Protein AF-A0A0C2ND39-F1 (afdb_monomer)

Mean predicted aligned error: 11.1 Å

Organism: Thelohanellus kitauei (NCBI:txid669202)

Structure (mmCIF, N/CA/C/O backbone):
data_AF-A0A0C2ND39-F1
#
_entry.id   AF-A0A0C2ND39-F1
#
loop_
_atom_site.group_PDB
_atom_site.id
_atom_site.type_symbol
_atom_site.label_atom_id
_atom_site.label_alt_id
_atom_site.label_comp_id
_atom_site.label_asym_id
_atom_site.label_entity_id
_atom_site.label_seq_id
_atom_site.pdbx_PDB_ins_code
_atom_site.Cartn_x
_atom_site.Cartn_y
_atom_site.Cartn_z
_atom_site.occupancy
_atom_site.B_iso_or_equiv
_atom_site.auth_seq_id
_atom_site.auth_comp_id
_atom_site.auth_asym_id
_atom_site.auth_atom_id
_atom_site.pdbx_PDB_model_num
ATOM 1 N N . MET A 1 1 ? 38.460 12.888 19.972 1.00 61.00 1 MET A N 1
ATOM 2 C CA . MET A 1 1 ? 37.421 13.042 18.926 1.00 61.00 1 MET A CA 1
ATOM 3 C C . MET A 1 1 ? 37.080 11.740 18.182 1.00 61.00 1 MET A C 1
ATOM 5 O O . MET A 1 1 ? 35.903 11.489 17.996 1.00 61.00 1 MET A O 1
ATOM 9 N N . LYS A 1 2 ? 38.042 10.866 17.821 1.00 58.59 2 LYS A N 1
ATOM 10 C CA . LYS A 1 2 ? 37.760 9.597 17.097 1.00 58.59 2 LYS A CA 1
ATOM 11 C C . LYS A 1 2 ? 36.983 8.523 17.892 1.00 58.59 2 LYS A C 1
ATOM 13 O O . LYS A 1 2 ? 36.149 7.845 17.312 1.00 58.59 2 LYS A O 1
ATOM 18 N N . ILE A 1 3 ? 37.210 8.391 19.204 1.00 63.66 3 ILE A N 1
ATOM 19 C CA . ILE A 1 3 ? 36.530 7.379 20.050 1.00 63.66 3 ILE A CA 1
ATOM 20 C C . ILE A 1 3 ? 35.027 7.682 20.205 1.00 63.66 3 ILE A C 1
ATOM 22 O O . ILE A 1 3 ? 34.209 6.776 20.099 1.00 63.66 3 ILE A O 1
ATOM 26 N N . LEU A 1 4 ? 34.668 8.963 20.363 1.00 67.44 4 LEU A N 1
ATOM 27 C CA . LEU A 1 4 ? 33.274 9.427 20.435 1.00 67.44 4 LEU A CA 1
ATOM 28 C C . LEU A 1 4 ? 32.490 9.148 19.140 1.00 67.44 4 LEU A C 1
ATOM 30 O O . LEU A 1 4 ? 31.318 8.793 19.197 1.00 67.44 4 LEU A O 1
ATOM 34 N N . LEU A 1 5 ? 33.140 9.256 17.976 1.00 71.94 5 LEU A N 1
ATOM 35 C CA . LEU A 1 5 ? 32.527 8.931 16.682 1.00 71.94 5 LEU A CA 1
ATOM 36 C C . LEU A 1 5 ? 32.208 7.434 16.556 1.00 71.94 5 LEU A C 1
ATOM 38 O O . LEU A 1 5 ? 31.114 7.078 16.130 1.00 71.94 5 LEU A O 1
ATOM 42 N N . ILE A 1 6 ? 33.122 6.554 16.977 1.00 75.75 6 ILE A N 1
ATOM 43 C CA . ILE A 1 6 ? 32.913 5.097 16.925 1.00 75.75 6 ILE A CA 1
ATOM 44 C C . ILE A 1 6 ? 31.769 4.674 17.856 1.00 75.75 6 ILE A C 1
ATOM 46 O O . ILE A 1 6 ? 30.922 3.878 17.457 1.00 75.75 6 ILE A O 1
ATOM 50 N N . SER A 1 7 ? 31.690 5.230 19.071 1.00 76.25 7 SER A N 1
ATOM 51 C CA . SER A 1 7 ? 30.597 4.913 20.000 1.00 76.25 7 SER A CA 1
ATOM 52 C C . SER A 1 7 ? 29.228 5.355 19.483 1.00 76.25 7 SER A C 1
ATOM 54 O O . SER A 1 7 ? 28.254 4.632 19.664 1.00 76.25 7 SER A O 1
ATOM 56 N N . VAL A 1 8 ? 29.149 6.503 18.803 1.00 85.25 8 VAL A N 1
ATOM 57 C CA . VAL A 1 8 ? 27.901 6.987 18.192 1.00 85.25 8 VAL A CA 1
ATOM 58 C C . VAL A 1 8 ? 27.462 6.066 17.049 1.00 85.25 8 VAL A C 1
ATOM 60 O O . VAL A 1 8 ? 26.305 5.662 17.012 1.00 85.25 8 VAL A O 1
ATOM 63 N N . LEU A 1 9 ? 28.383 5.643 16.178 1.00 80.25 9 LEU A N 1
ATOM 64 C CA . LEU A 1 9 ? 28.081 4.714 15.078 1.00 80.25 9 LEU A CA 1
ATOM 65 C C . LEU A 1 9 ? 27.594 3.337 15.572 1.00 80.25 9 LEU A C 1
ATOM 67 O O . LEU A 1 9 ? 26.667 2.759 15.004 1.00 80.25 9 LEU A O 1
ATOM 71 N N . VAL A 1 10 ? 28.174 2.816 16.659 1.00 84.94 10 VAL A N 1
ATOM 72 C CA . VAL A 1 10 ? 27.721 1.557 17.285 1.00 84.94 10 VAL A CA 1
ATOM 73 C C . VAL A 1 10 ? 26.312 1.687 17.871 1.00 84.94 10 VAL A C 1
ATOM 75 O O . VAL A 1 10 ? 25.537 0.738 17.800 1.00 84.94 10 VAL A O 1
ATOM 78 N N . LEU A 1 11 ? 25.958 2.838 18.443 1.00 85.00 11 LEU A N 1
ATOM 79 C CA . LEU A 1 11 ? 24.607 3.073 18.961 1.00 85.00 11 LEU A CA 1
ATOM 80 C C . LEU A 1 11 ? 23.577 3.200 17.832 1.00 85.00 11 LEU A C 1
ATOM 82 O O . LEU A 1 11 ? 22.515 2.594 17.932 1.00 85.00 11 LEU A O 1
ATOM 86 N N . ILE A 1 12 ? 23.916 3.904 16.748 1.00 83.75 12 ILE A N 1
ATOM 87 C CA . ILE A 1 12 ? 23.050 4.048 15.566 1.00 83.75 12 ILE A CA 1
ATOM 88 C C . ILE A 1 12 ? 22.753 2.672 14.951 1.00 83.75 12 ILE A C 1
ATOM 90 O O . ILE A 1 12 ? 21.600 2.269 14.879 1.00 83.75 12 ILE A O 1
ATOM 94 N N . SER A 1 13 ? 23.788 1.880 14.652 1.00 79.75 13 SER A N 1
ATOM 95 C CA . SER A 1 13 ? 23.607 0.531 14.083 1.00 79.75 13 SER A CA 1
ATOM 96 C C . SER A 1 13 ? 22.811 -0.442 14.968 1.00 79.75 13 SER A C 1
ATOM 98 O O . SER A 1 13 ? 22.247 -1.417 14.470 1.00 79.75 13 SER A O 1
ATOM 100 N N . ARG A 1 14 ? 22.775 -0.222 16.289 1.00 85.06 14 ARG A N 1
ATOM 101 C CA . ARG A 1 14 ? 21.926 -0.997 17.208 1.00 85.06 14 ARG A CA 1
ATOM 102 C C . ARG A 1 14 ? 20.466 -0.571 17.136 1.00 85.06 14 ARG A C 1
ATOM 104 O O . ARG A 1 14 ? 19.606 -1.441 17.216 1.00 85.06 14 ARG A O 1
ATOM 111 N N . GLN A 1 15 ? 20.214 0.728 17.007 1.00 86.12 15 GLN A N 1
ATOM 112 C CA . GLN A 1 15 ? 18.873 1.277 16.853 1.00 86.12 15 GLN A CA 1
ATOM 113 C C . GLN A 1 15 ? 18.230 0.766 15.558 1.00 86.12 15 GLN A C 1
ATOM 115 O O . GLN A 1 15 ? 17.142 0.207 15.617 1.00 86.12 15 GLN A O 1
ATOM 120 N N . ASP A 1 16 ? 18.956 0.809 14.436 1.00 84.06 16 ASP A N 1
ATOM 121 C CA . ASP A 1 16 ? 18.447 0.343 13.137 1.00 84.06 16 ASP A CA 1
ATOM 122 C C . ASP A 1 16 ? 17.998 -1.131 13.182 1.00 84.06 16 ASP A C 1
ATOM 124 O O . ASP A 1 16 ? 16.899 -1.478 12.755 1.00 84.06 16 ASP A O 1
ATOM 128 N N . LYS A 1 17 ? 18.820 -2.007 13.780 1.00 88.62 17 LYS A N 1
ATOM 129 C CA . LYS A 1 17 ? 18.477 -3.432 13.954 1.00 88.62 17 LYS A CA 1
ATOM 130 C C . LYS A 1 17 ? 17.281 -3.653 14.874 1.00 88.62 17 LYS A C 1
ATOM 132 O O . LYS A 1 17 ? 16.551 -4.629 14.715 1.00 88.62 17 LYS A O 1
ATOM 137 N N . PHE A 1 18 ? 17.127 -2.805 15.885 1.00 90.75 18 PHE A N 1
ATOM 138 C CA . PHE A 1 18 ? 15.993 -2.882 16.794 1.00 90.75 18 PHE A CA 1
ATOM 139 C C . PHE A 1 18 ? 14.694 -2.479 16.087 1.00 90.75 18 PHE A C 1
ATOM 141 O O . PHE A 1 18 ? 13.684 -3.165 16.242 1.00 90.75 18 PHE A O 1
ATOM 148 N N . ASP A 1 19 ? 14.734 -1.420 15.280 1.00 86.38 19 ASP A N 1
ATOM 149 C CA . ASP A 1 19 ? 13.579 -0.920 14.532 1.00 86.38 19 ASP A CA 1
ATOM 150 C C . ASP A 1 19 ? 13.121 -1.915 13.451 1.00 86.38 19 ASP A C 1
ATOM 152 O O . ASP A 1 19 ? 11.916 -2.128 13.267 1.00 86.38 19 ASP A O 1
ATOM 156 N N . GLU A 1 20 ? 14.067 -2.601 12.803 1.00 89.25 20 GLU A N 1
ATOM 157 C CA . GLU A 1 20 ? 13.786 -3.712 11.886 1.00 89.25 20 GLU A CA 1
ATOM 158 C C . GLU A 1 20 ? 13.082 -4.872 12.613 1.00 89.25 20 GLU A C 1
ATOM 160 O O . GLU A 1 20 ? 11.971 -5.255 12.242 1.00 89.25 20 GL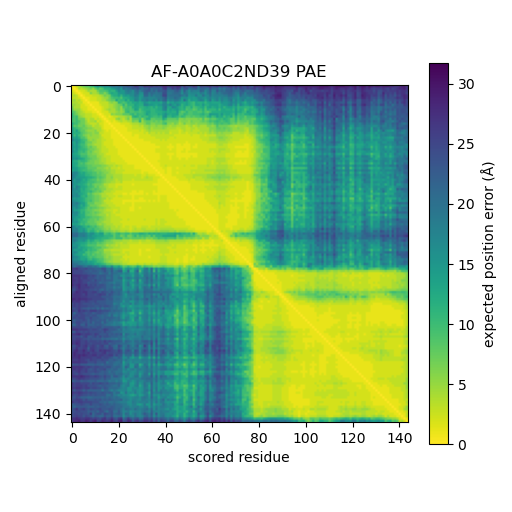U A O 1
ATOM 165 N N . LEU A 1 21 ? 13.652 -5.359 13.723 1.00 92.44 21 LEU A N 1
ATOM 166 C CA . LEU A 1 21 ? 13.069 -6.449 14.517 1.00 92.44 21 LEU A CA 1
ATOM 167 C C . LEU A 1 21 ? 11.666 -6.108 15.052 1.00 92.44 21 LEU A C 1
ATOM 169 O O . LEU A 1 21 ? 10.782 -6.967 15.104 1.00 92.44 21 LEU A O 1
ATOM 173 N N . TYR A 1 22 ? 11.451 -4.859 15.466 1.00 91.25 22 TYR A N 1
ATOM 174 C CA . TYR A 1 22 ? 10.148 -4.381 15.923 1.00 91.25 22 TYR A CA 1
ATOM 175 C C . TYR A 1 22 ? 9.109 -4.402 14.794 1.00 91.25 22 TYR A C 1
ATOM 177 O O . TYR A 1 22 ? 7.983 -4.870 14.992 1.00 91.25 22 TYR A O 1
ATOM 185 N N . SER A 1 23 ? 9.492 -3.934 13.606 1.00 91.81 23 SER A N 1
ATOM 186 C CA . SER A 1 23 ? 8.629 -3.912 12.423 1.00 91.81 23 SER A CA 1
ATOM 187 C C . SER A 1 23 ? 8.240 -5.325 11.979 1.00 91.81 23 SER A C 1
ATOM 189 O O . SER A 1 23 ? 7.070 -5.578 11.684 1.00 91.81 23 SER A O 1
ATOM 191 N N . ASP A 1 24 ? 9.186 -6.266 12.024 1.00 94.81 24 ASP A N 1
ATOM 192 C CA . ASP A 1 24 ? 8.959 -7.687 11.736 1.00 94.81 24 ASP A CA 1
ATOM 193 C C . ASP A 1 24 ? 7.934 -8.299 12.682 1.00 94.81 24 ASP A C 1
ATOM 195 O O . ASP A 1 24 ? 6.979 -8.947 12.247 1.00 94.81 24 ASP A O 1
ATOM 199 N N . LEU A 1 25 ? 8.100 -8.062 13.985 1.00 95.94 25 LEU A N 1
ATOM 200 C CA . LEU A 1 25 ? 7.185 -8.566 15.003 1.00 95.94 25 LEU A CA 1
ATOM 201 C C . LEU A 1 25 ? 5.763 -8.039 14.782 1.00 95.94 25 LEU A C 1
ATOM 203 O O . LEU A 1 25 ? 4.798 -8.803 14.865 1.00 95.94 25 LEU A O 1
ATOM 207 N N . LYS A 1 26 ? 5.628 -6.745 14.468 1.00 96.31 26 LYS A N 1
ATOM 208 C CA . LYS A 1 26 ? 4.332 -6.116 14.187 1.00 96.31 26 LYS A CA 1
ATOM 209 C C . LYS A 1 26 ? 3.677 -6.679 12.934 1.00 96.31 26 LYS A C 1
ATOM 211 O O . LYS A 1 26 ? 2.486 -6.982 12.971 1.00 96.31 26 LYS A O 1
ATOM 216 N N . TRP A 1 27 ? 4.442 -6.871 11.863 1.00 96.19 27 TRP A N 1
ATOM 217 C CA . TRP A 1 27 ? 3.941 -7.467 10.629 1.00 96.19 27 TRP A CA 1
ATOM 218 C C . TRP A 1 27 ? 3.490 -8.917 10.828 1.00 96.19 27 TRP A C 1
ATOM 220 O O . TRP A 1 27 ? 2.391 -9.288 10.419 1.00 96.19 27 TRP A O 1
ATOM 230 N N . MET A 1 28 ? 4.283 -9.733 11.530 1.00 96.50 28 MET A N 1
ATOM 231 C CA . MET A 1 28 ? 3.912 -11.116 11.850 1.00 96.50 28 MET A CA 1
ATOM 232 C C . MET A 1 28 ? 2.630 -11.189 12.681 1.00 96.50 28 MET A C 1
ATOM 234 O O . MET A 1 28 ? 1.748 -11.993 12.382 1.00 96.50 28 MET A O 1
ATOM 238 N N . GLN A 1 29 ? 2.502 -10.338 13.702 1.00 96.75 29 GLN A N 1
ATOM 239 C CA . GLN A 1 29 ? 1.309 -10.294 14.544 1.00 96.75 29 GLN A CA 1
ATOM 240 C C . GLN A 1 29 ? 0.070 -9.878 13.745 1.00 96.75 29 GLN A C 1
ATOM 242 O O . GLN A 1 29 ? -0.984 -10.494 13.884 1.00 96.75 29 GLN A O 1
ATOM 247 N N . TYR A 1 30 ? 0.213 -8.875 12.882 1.00 96.69 30 TYR A N 1
ATOM 248 C CA . TYR A 1 30 ? -0.848 -8.418 11.995 1.00 96.69 30 TYR A CA 1
ATOM 249 C C . TYR A 1 30 ? -1.331 -9.521 11.044 1.00 96.69 30 TYR A C 1
ATOM 251 O O . TYR A 1 30 ? -2.532 -9.778 10.950 1.00 96.69 30 TYR A O 1
ATOM 259 N N . LYS A 1 31 ? -0.404 -10.227 10.384 1.00 96.94 31 LYS A N 1
ATOM 260 C CA . LYS A 1 31 ? -0.751 -11.357 9.512 1.00 96.94 31 LYS A CA 1
ATOM 261 C C . LYS A 1 31 ? -1.445 -12.482 10.272 1.00 96.94 31 LYS A C 1
ATOM 263 O O . LYS A 1 31 ? -2.401 -13.048 9.751 1.00 96.94 31 LYS A O 1
ATOM 268 N N . LEU A 1 32 ? -0.999 -12.782 11.495 1.00 96.62 32 LEU A N 1
ATOM 269 C CA . LEU A 1 32 ? -1.624 -13.796 12.347 1.00 96.62 32 LEU A CA 1
ATOM 270 C C . LEU A 1 32 ? -3.059 -13.409 12.729 1.00 96.62 32 LEU A C 1
ATOM 272 O O . LEU A 1 32 ? -3.957 -14.241 12.643 1.00 96.62 32 LEU A O 1
ATOM 276 N N . GLU A 1 33 ? -3.283 -12.151 13.115 1.00 96.38 33 GLU A N 1
ATOM 277 C CA . GLU A 1 33 ? -4.606 -11.634 13.492 1.00 96.38 33 GLU A CA 1
ATOM 278 C C . GLU A 1 33 ? -5.614 -11.747 12.340 1.00 96.38 33 GLU A C 1
ATOM 280 O O . GLU A 1 33 ? -6.754 -12.159 12.555 1.00 96.38 33 GLU A O 1
ATOM 285 N N . TYR A 1 34 ? -5.188 -11.424 11.116 1.00 91.31 34 TYR A N 1
ATOM 286 C CA . TYR A 1 34 ? -6.060 -11.386 9.937 1.00 91.31 34 TYR A CA 1
ATOM 287 C C . TYR A 1 34 ? -5.933 -12.601 9.012 1.00 91.31 34 TYR A C 1
ATOM 289 O O . TYR A 1 34 ? -6.542 -12.611 7.945 1.00 91.31 34 TYR A O 1
ATOM 297 N N . SER A 1 35 ? -5.194 -13.637 9.423 1.00 94.56 35 SER A N 1
ATOM 298 C CA . SER A 1 35 ? -4.969 -14.864 8.639 1.00 94.56 35 SER A CA 1
ATOM 299 C C . SER A 1 35 ? -4.458 -14.595 7.214 1.00 94.56 35 SER A C 1
ATOM 301 O O . SER A 1 35 ? -4.923 -15.201 6.250 1.00 94.56 35 SER A O 1
ATOM 303 N N . LEU A 1 36 ? -3.515 -13.660 7.077 1.00 87.81 36 LEU A N 1
ATOM 304 C CA . LEU A 1 36 ? -2.964 -13.245 5.785 1.00 87.81 36 LEU A CA 1
ATOM 305 C C . LEU A 1 36 ? -1.813 -14.157 5.352 1.00 87.81 36 LEU A C 1
ATOM 307 O O . LEU A 1 36 ? -0.931 -14.483 6.150 1.00 87.81 36 LEU A O 1
ATOM 311 N N . VAL A 1 37 ? -1.804 -14.522 4.070 1.00 89.69 37 VAL A N 1
ATOM 312 C CA . VAL A 1 37 ? -0.764 -15.342 3.439 1.00 89.69 37 VAL A CA 1
ATOM 313 C C . VAL A 1 37 ? -0.374 -14.686 2.120 1.00 89.69 37 VAL A C 1
ATOM 315 O O . VAL A 1 37 ? -1.229 -14.467 1.265 1.00 89.69 37 VAL A O 1
ATOM 318 N N . PHE A 1 38 ? 0.914 -14.395 1.965 1.00 84.50 38 PHE A N 1
ATOM 319 C CA . PHE A 1 38 ? 1.503 -13.804 0.767 1.00 84.50 38 PHE A CA 1
ATOM 320 C C . PHE A 1 38 ? 2.708 -14.642 0.330 1.00 84.50 38 PHE A C 1
ATOM 322 O O . PHE A 1 38 ? 3.308 -15.342 1.152 1.00 84.50 38 PHE A O 1
ATOM 329 N N . ASP A 1 39 ? 3.056 -14.592 -0.955 1.00 87.06 39 ASP A N 1
ATOM 330 C CA . ASP A 1 39 ? 4.361 -15.080 -1.405 1.00 87.06 39 ASP A CA 1
ATOM 331 C C . ASP A 1 39 ? 5.489 -14.171 -0.887 1.00 87.06 39 ASP A C 1
ATOM 333 O O . ASP A 1 39 ? 5.235 -13.072 -0.409 1.00 87.06 39 ASP A O 1
ATOM 337 N N . GLU A 1 40 ? 6.740 -14.629 -0.945 1.00 83.00 40 GLU A N 1
ATOM 338 C CA . GLU A 1 40 ? 7.884 -13.917 -0.352 1.00 83.00 40 GLU A CA 1
ATOM 339 C C . GLU A 1 40 ? 8.048 -12.484 -0.881 1.00 83.00 40 GLU A C 1
ATOM 341 O O . GLU A 1 40 ? 8.341 -11.562 -0.116 1.00 83.00 40 GLU A O 1
ATOM 346 N N . GLN A 1 41 ? 7.837 -12.285 -2.184 1.00 75.38 41 GLN A N 1
ATOM 347 C CA . GLN A 1 41 ? 8.006 -10.980 -2.806 1.00 75.38 41 GLN A CA 1
ATOM 348 C C . GLN A 1 41 ? 6.879 -10.032 -2.388 1.00 75.38 41 GLN A C 1
ATOM 350 O O . GLN A 1 41 ? 7.131 -8.869 -2.067 1.00 75.38 41 GLN A O 1
ATOM 355 N N . GLU A 1 42 ? 5.647 -10.526 -2.370 1.00 71.31 42 GLU A N 1
ATOM 356 C CA . GLU A 1 42 ? 4.479 -9.764 -1.958 1.00 71.31 42 GLU A CA 1
ATOM 357 C C . GLU A 1 42 ? 4.463 -9.493 -0.449 1.00 71.31 42 GLU A C 1
ATOM 359 O O . GLU A 1 42 ? 4.111 -8.395 -0.024 1.00 71.31 42 GLU A O 1
ATOM 364 N N . ASP A 1 43 ? 4.925 -10.437 0.373 1.00 86.81 43 ASP A N 1
ATOM 365 C CA . ASP A 1 43 ? 4.989 -10.290 1.828 1.00 86.81 43 ASP A CA 1
ATOM 366 C C . ASP A 1 43 ? 5.873 -9.112 2.230 1.00 86.81 43 ASP A C 1
ATOM 368 O O . ASP A 1 43 ? 5.482 -8.294 3.066 1.00 86.81 43 ASP A O 1
ATOM 372 N N . GLN A 1 44 ? 7.037 -8.991 1.588 1.00 83.19 44 GLN A N 1
ATOM 373 C CA . GLN A 1 44 ? 7.960 -7.891 1.832 1.00 83.19 44 GLN A CA 1
ATOM 374 C C . GLN A 1 44 ? 7.360 -6.541 1.409 1.00 83.19 44 GLN A C 1
ATOM 376 O O . GLN A 1 44 ? 7.513 -5.556 2.127 1.00 83.19 44 GLN A O 1
ATOM 381 N N . ARG A 1 45 ? 6.615 -6.489 0.299 1.00 76.31 45 ARG A N 1
ATOM 382 C CA . ARG A 1 45 ? 5.947 -5.259 -0.168 1.00 76.31 45 ARG A CA 1
ATOM 383 C C . ARG A 1 45 ? 4.801 -4.843 0.747 1.00 76.31 45 ARG A C 1
ATOM 385 O O . ARG A 1 45 ? 4.720 -3.700 1.189 1.00 76.31 45 ARG A O 1
ATOM 392 N N . ARG A 1 46 ? 3.918 -5.782 1.086 1.00 82.50 46 ARG A N 1
ATOM 393 C CA . ARG A 1 46 ? 2.772 -5.533 1.970 1.00 82.50 46 ARG A CA 1
ATOM 394 C C . ARG A 1 46 ? 3.209 -5.136 3.373 1.00 82.50 46 ARG A C 1
ATOM 396 O O . ARG A 1 46 ? 2.546 -4.310 4.003 1.00 82.50 46 ARG A O 1
ATOM 403 N N . LYS A 1 47 ? 4.356 -5.643 3.825 1.00 91.19 47 LYS A N 1
ATOM 404 C CA . LYS A 1 47 ? 5.019 -5.202 5.050 1.00 91.19 47 LYS A CA 1
ATOM 405 C C . LYS A 1 47 ? 5.407 -3.723 5.004 1.00 91.19 47 LYS A C 1
ATOM 407 O O . LYS A 1 47 ? 5.161 -3.027 5.984 1.00 91.19 47 LYS A O 1
ATOM 412 N N . GLU A 1 48 ? 5.949 -3.214 3.899 1.00 82.88 48 GLU A N 1
ATOM 413 C CA . GLU A 1 48 ? 6.314 -1.791 3.765 1.00 82.88 48 GLU A CA 1
ATOM 414 C C . GLU A 1 48 ? 5.087 -0.868 3.859 1.00 82.88 48 GLU A C 1
ATOM 416 O O . GLU A 1 48 ? 5.098 0.130 4.594 1.00 82.88 48 GLU A O 1
ATOM 421 N N . ILE A 1 49 ? 3.987 -1.245 3.200 1.00 79.69 49 ILE A N 1
ATOM 422 C CA . ILE A 1 49 ? 2.710 -0.516 3.266 1.00 79.69 49 ILE A CA 1
ATOM 423 C C . ILE A 1 49 ? 2.139 -0.566 4.689 1.00 79.69 49 ILE A C 1
ATOM 425 O O . ILE A 1 49 ? 1.756 0.459 5.257 1.00 79.69 49 ILE A O 1
ATOM 429 N N . PHE A 1 50 ? 2.146 -1.748 5.307 1.00 90.62 50 PHE A N 1
ATOM 430 C CA . PHE A 1 50 ? 1.709 -1.930 6.687 1.00 90.62 50 PHE A CA 1
ATOM 431 C C . PHE A 1 50 ? 2.506 -1.081 7.675 1.00 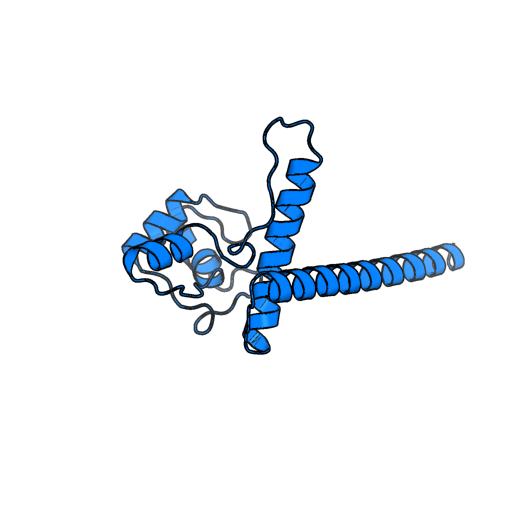90.62 50 PHE A C 1
ATOM 433 O O . PHE A 1 50 ? 1.903 -0.415 8.515 1.00 90.62 50 PHE A O 1
ATOM 440 N N . ILE A 1 51 ? 3.838 -1.070 7.578 1.00 88.62 51 ILE A N 1
ATOM 441 C CA . ILE A 1 51 ? 4.704 -0.260 8.445 1.00 88.62 51 ILE A CA 1
ATOM 442 C C . ILE A 1 51 ? 4.352 1.222 8.290 1.00 88.62 51 ILE A C 1
ATOM 444 O O . ILE A 1 51 ? 4.227 1.938 9.286 1.00 88.62 51 ILE A O 1
ATOM 448 N N . THR A 1 52 ? 4.121 1.671 7.055 1.00 80.88 52 THR A N 1
ATOM 449 C CA . THR A 1 52 ? 3.730 3.053 6.750 1.00 80.88 52 THR A CA 1
ATOM 450 C C . THR A 1 52 ? 2.397 3.419 7.402 1.00 80.88 52 THR A C 1
ATOM 452 O O . THR A 1 52 ? 2.311 4.416 8.124 1.00 80.88 52 THR A O 1
ATOM 455 N N . ASN A 1 53 ? 1.374 2.581 7.228 1.00 80.94 53 ASN A N 1
ATOM 456 C CA . ASN A 1 53 ? 0.052 2.788 7.820 1.00 80.94 53 ASN A CA 1
ATOM 457 C C . ASN A 1 53 ? 0.080 2.679 9.354 1.00 80.94 53 ASN A C 1
ATOM 459 O O . ASN A 1 53 ? -0.574 3.460 10.047 1.00 80.94 53 ASN A O 1
ATOM 463 N N . HIS A 1 54 ? 0.869 1.755 9.909 1.00 87.75 54 HIS A N 1
ATOM 464 C CA . HIS A 1 54 ? 1.054 1.601 11.352 1.00 87.75 54 HIS A CA 1
ATOM 465 C C . HIS A 1 54 ? 1.691 2.852 11.959 1.00 87.75 54 HIS A C 1
ATOM 467 O O . HIS A 1 54 ? 1.187 3.380 12.948 1.00 87.75 54 HIS A O 1
ATOM 473 N N . ARG A 1 55 ? 2.758 3.375 11.343 1.00 86.12 55 ARG A N 1
ATOM 474 C CA . ARG A 1 55 ? 3.411 4.613 11.782 1.00 86.12 55 ARG A CA 1
ATOM 475 C C . ARG A 1 55 ? 2.446 5.798 11.752 1.00 86.12 55 ARG A C 1
ATOM 477 O O . ARG A 1 55 ? 2.387 6.543 12.724 1.00 86.12 55 ARG A O 1
ATOM 484 N N . PHE A 1 56 ? 1.645 5.937 10.694 1.00 82.81 56 PHE A N 1
ATOM 485 C CA . PHE A 1 56 ? 0.621 6.982 10.612 1.00 82.81 56 PHE A CA 1
ATOM 486 C C . PHE A 1 56 ? -0.390 6.901 11.766 1.00 82.81 56 PHE A C 1
ATOM 488 O O . PHE A 1 56 ? -0.719 7.918 12.379 1.00 82.81 56 PHE A O 1
ATOM 495 N N . ILE A 1 57 ? -0.860 5.693 12.093 1.00 83.50 57 ILE A N 1
ATOM 496 C CA . ILE A 1 57 ? -1.789 5.461 13.206 1.00 83.50 57 ILE A CA 1
ATOM 497 C C . ILE A 1 57 ? -1.156 5.861 14.542 1.00 83.50 57 ILE A C 1
ATOM 499 O O . ILE A 1 57 ? -1.788 6.585 15.312 1.00 83.50 57 ILE A O 1
ATOM 503 N N . GLU A 1 58 ? 0.078 5.431 14.810 1.00 87.69 58 GLU A N 1
ATOM 504 C CA . GLU A 1 58 ? 0.804 5.768 16.041 1.00 87.69 58 GLU A CA 1
ATOM 505 C C . GLU A 1 58 ? 1.026 7.284 16.167 1.00 87.69 58 GLU A C 1
ATOM 507 O O . GLU A 1 58 ? 0.688 7.883 17.189 1.00 87.69 58 GLU A O 1
ATOM 512 N N . GLU A 1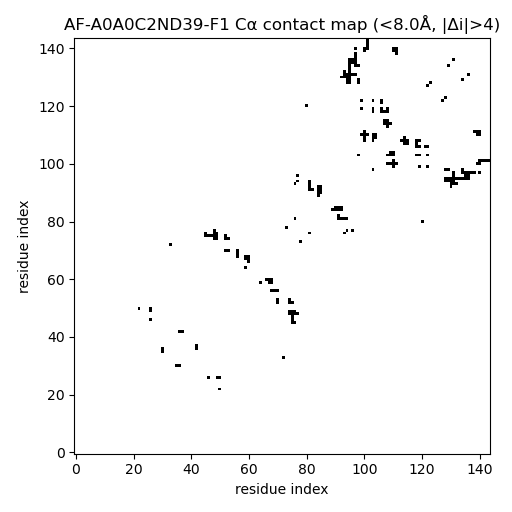 59 ? 1.507 7.935 15.104 1.00 84.94 59 GLU A N 1
ATOM 513 C CA . GLU A 1 59 ? 1.744 9.383 15.065 1.00 84.94 59 GLU A CA 1
ATOM 514 C C . GLU A 1 59 ? 0.456 10.19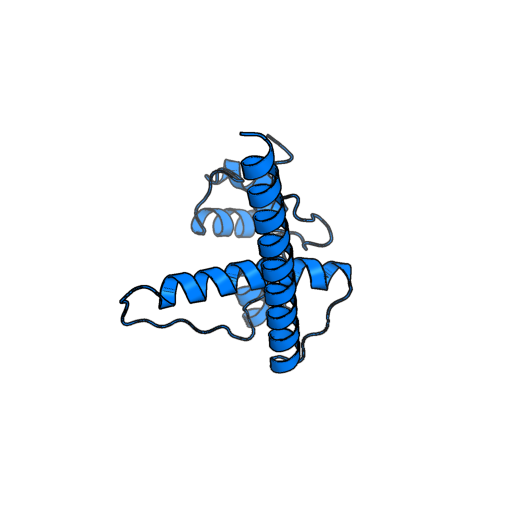3 15.235 1.00 84.94 59 GLU A C 1
ATOM 516 O O . GLU A 1 59 ? 0.441 11.211 15.930 1.00 84.94 59 GLU A O 1
ATOM 521 N N . HIS A 1 60 ? -0.644 9.763 14.614 1.00 81.00 60 HIS A N 1
ATOM 522 C CA . HIS A 1 60 ? -1.948 10.398 14.791 1.00 81.00 60 HIS A CA 1
ATOM 523 C C . HIS A 1 60 ? -2.458 10.226 16.223 1.00 81.00 60 HIS A C 1
ATOM 525 O O . HIS A 1 60 ? -2.919 11.188 16.838 1.00 81.00 60 HIS A O 1
ATOM 531 N N . ASN A 1 61 ? -2.350 9.021 16.780 1.00 87.00 61 ASN A N 1
ATOM 532 C CA . ASN A 1 61 ? -2.838 8.713 18.122 1.00 87.00 61 ASN A CA 1
ATOM 533 C C . ASN A 1 61 ? -2.031 9.389 19.231 1.00 87.00 61 ASN A C 1
ATOM 535 O O . ASN A 1 61 ? -2.612 9.693 20.279 1.00 87.00 61 ASN A O 1
ATOM 539 N N . ALA A 1 62 ? -0.743 9.654 18.993 1.00 93.31 62 ALA A N 1
ATOM 540 C CA . ALA A 1 62 ? 0.125 10.432 19.872 1.00 93.31 62 ALA A CA 1
ATOM 541 C C . ALA A 1 62 ? -0.286 11.913 19.958 1.00 93.31 62 ALA A C 1
ATOM 543 O O . ALA A 1 62 ? 0.036 12.591 20.935 1.00 93.31 62 ALA A O 1
ATOM 544 N N . LYS A 1 63 ? -1.036 12.431 18.974 1.00 89.00 63 LYS A N 1
ATOM 545 C CA . LYS A 1 63 ? -1.629 13.772 19.046 1.00 89.00 63 LYS A CA 1
ATOM 546 C C . LYS A 1 63 ? -2.817 13.763 20.010 1.00 89.00 63 LYS A C 1
ATOM 548 O O . LYS A 1 63 ? -3.548 12.774 20.134 1.00 89.00 63 LYS A O 1
ATOM 553 N N . ASN A 1 64 ? -3.072 14.905 20.650 1.00 82.31 64 ASN A N 1
ATOM 554 C CA . ASN A 1 64 ? -4.201 15.085 21.570 1.00 82.31 64 ASN A CA 1
ATOM 555 C C . ASN A 1 64 ? -5.537 15.285 20.816 1.00 82.31 64 ASN A C 1
ATOM 557 O O . ASN A 1 64 ? -6.275 16.238 21.046 1.00 82.31 64 ASN A O 1
ATOM 561 N N . SER A 1 65 ? -5.795 14.408 19.841 1.00 83.12 65 SER A N 1
ATOM 562 C CA . SER A 1 65 ? -7.020 14.339 19.049 1.00 83.12 65 SER A CA 1
ATOM 563 C C . SER A 1 65 ? -8.038 13.415 19.716 1.00 83.12 65 SER A C 1
ATOM 565 O O . SER A 1 65 ? -7.676 12.358 20.244 1.00 83.12 65 SER A O 1
ATOM 567 N N . ASN A 1 66 ? -9.316 13.792 19.628 1.00 86.19 66 ASN A N 1
ATOM 568 C CA . ASN A 1 66 ? -10.450 12.981 20.084 1.00 86.19 66 ASN A CA 1
ATOM 569 C C . ASN A 1 66 ? -10.709 11.768 19.175 1.00 86.19 66 ASN A C 1
ATOM 571 O O . ASN A 1 66 ? -11.319 10.793 19.607 1.00 86.19 66 ASN A O 1
ATOM 575 N N . LEU A 1 67 ? -10.248 11.817 17.922 1.00 81.44 67 LEU A N 1
ATOM 576 C CA . LEU A 1 67 ? -10.326 10.693 16.997 1.00 81.44 67 LEU A CA 1
ATOM 577 C C . LEU A 1 67 ? -9.106 9.797 17.198 1.00 81.44 67 LEU A C 1
ATOM 579 O O . LEU A 1 67 ? -7.982 10.240 16.957 1.00 81.44 67 LEU A O 1
ATOM 583 N N . LYS A 1 68 ? -9.327 8.540 17.587 1.00 85.56 68 LYS A N 1
ATOM 584 C CA . LYS A 1 68 ? -8.280 7.517 17.653 1.00 85.56 68 LYS A CA 1
ATOM 585 C C . LYS A 1 68 ? -8.412 6.555 16.483 1.00 85.56 68 LYS A C 1
ATOM 587 O O . LYS A 1 68 ? -9.502 6.072 16.185 1.00 85.56 68 LYS A O 1
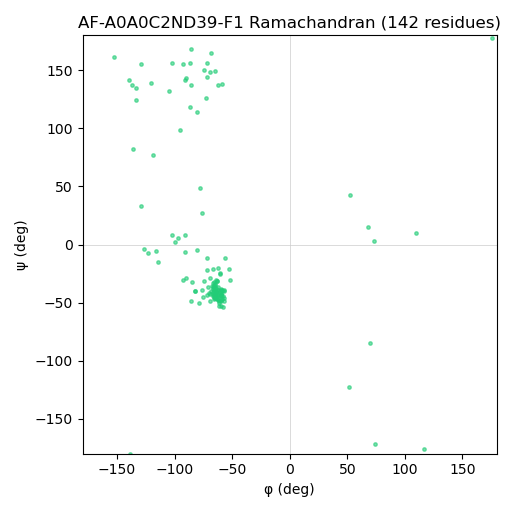ATOM 592 N N . LEU A 1 69 ? -7.293 6.301 15.823 1.00 82.62 69 LEU A N 1
ATOM 593 C CA . LEU A 1 69 ? -7.185 5.336 14.743 1.00 82.62 69 LEU A CA 1
ATOM 594 C C . LEU A 1 69 ? -6.757 3.986 15.312 1.00 82.62 69 LEU A C 1
ATOM 596 O O . LEU A 1 69 ? -6.117 3.906 16.361 1.00 82.62 69 LEU A O 1
ATOM 600 N N . LYS A 1 70 ? -7.092 2.911 14.610 1.00 87.81 70 LYS A N 1
ATOM 601 C CA . LYS A 1 70 ? -6.645 1.563 14.950 1.00 87.81 70 LYS A CA 1
ATOM 602 C C . LYS A 1 70 ? -6.284 0.835 13.669 1.00 87.81 70 LYS A C 1
ATOM 604 O O . LYS A 1 70 ? -6.982 0.974 12.666 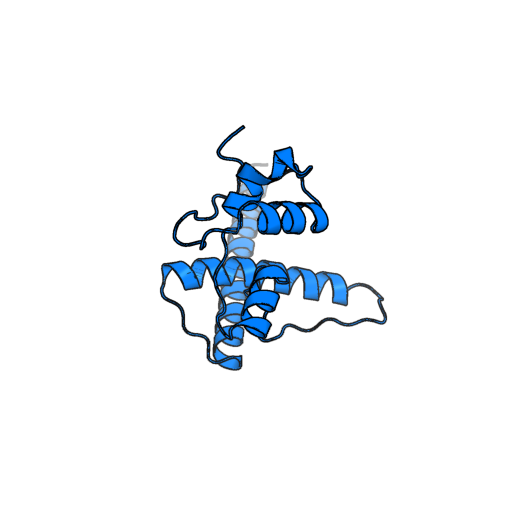1.00 87.81 70 LYS A O 1
ATOM 609 N N . MET A 1 71 ? -5.220 0.041 13.733 1.00 89.06 71 MET A N 1
ATOM 610 C CA . MET A 1 71 ? -4.886 -0.882 12.659 1.00 89.06 71 MET A CA 1
ATOM 611 C C . MET A 1 71 ? -6.045 -1.860 12.435 1.00 89.06 71 MET A C 1
ATOM 613 O O . MET A 1 71 ? -6.659 -2.331 13.394 1.00 89.06 71 MET A O 1
ATOM 617 N N . ASN A 1 72 ? -6.365 -2.139 11.175 1.00 86.06 72 ASN A N 1
ATOM 618 C CA . ASN A 1 72 ? -7.446 -3.042 10.790 1.00 86.06 72 ASN A CA 1
ATOM 619 C C . ASN A 1 72 ? -7.015 -3.922 9.605 1.00 86.06 72 ASN A C 1
ATOM 621 O O . ASN A 1 72 ? -5.907 -3.776 9.083 1.00 86.06 72 ASN A O 1
ATOM 625 N N . LYS A 1 73 ? -7.903 -4.807 9.134 1.00 86.81 73 LYS A N 1
ATOM 626 C CA . LYS A 1 73 ? -7.605 -5.757 8.047 1.00 86.81 73 LYS A CA 1
ATOM 627 C C . LYS A 1 73 ? -7.113 -5.129 6.730 1.00 86.81 73 LYS A C 1
ATOM 629 O O . LYS A 1 73 ? -6.639 -5.860 5.877 1.00 86.81 73 LYS A O 1
ATOM 634 N N . PHE A 1 74 ? -7.212 -3.809 6.564 1.00 80.88 74 PHE A N 1
ATOM 635 C CA . PHE A 1 74 ? -6.803 -3.062 5.370 1.00 80.88 74 PHE A CA 1
ATOM 636 C C . PHE A 1 74 ? -5.435 -2.379 5.503 1.00 80.88 74 PHE A C 1
ATOM 638 O O . PHE A 1 74 ? -4.991 -1.702 4.585 1.00 80.88 74 PHE A O 1
ATOM 645 N N . GLY A 1 75 ? -4.749 -2.550 6.634 1.00 80.75 75 GLY A N 1
ATOM 646 C CA . GLY A 1 75 ? -3.446 -1.945 6.917 1.00 80.75 75 GLY A CA 1
ATOM 647 C C . GLY A 1 75 ? -2.351 -2.157 5.872 1.00 80.75 75 GLY A C 1
ATOM 648 O O . GLY A 1 75 ? -1.414 -1.374 5.835 1.00 80.75 75 GLY A O 1
ATOM 649 N N . HIS A 1 76 ? -2.456 -3.175 5.023 1.00 84.56 76 HIS A N 1
ATOM 650 C CA . HIS A 1 76 ? -1.478 -3.502 3.985 1.00 84.56 76 HIS A CA 1
ATOM 651 C C . HIS A 1 76 ? -1.836 -2.955 2.585 1.00 84.56 76 HIS A C 1
ATOM 653 O O . HIS A 1 76 ? -1.146 -3.279 1.622 1.00 84.56 76 HIS A O 1
ATOM 659 N N . LEU A 1 77 ? -2.903 -2.154 2.457 1.00 73.69 77 LEU A N 1
ATOM 660 C CA . LEU A 1 77 ? -3.442 -1.656 1.182 1.00 73.69 77 LEU A CA 1
ATOM 661 C C . LEU A 1 77 ? -3.067 -0.189 0.887 1.00 73.69 77 LEU A C 1
ATOM 663 O O . LEU A 1 77 ? -2.934 0.619 1.809 1.00 73.69 77 LEU A O 1
ATOM 667 N N . ILE A 1 78 ? -3.078 0.183 -0.401 1.00 69.56 78 ILE A N 1
ATOM 668 C CA . ILE A 1 78 ? -3.107 1.557 -0.969 1.00 69.56 78 ILE A CA 1
ATOM 669 C C . ILE A 1 78 ? -4.535 2.150 -0.856 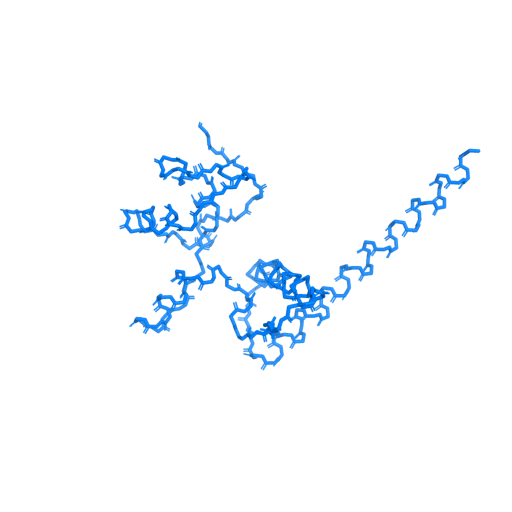1.00 69.56 78 ILE A C 1
ATOM 671 O O . ILE A 1 78 ? -4.997 3.002 -1.616 1.00 69.56 78 ILE A O 1
ATOM 675 N N . GLY A 1 79 ? -5.273 1.664 0.140 1.00 71.06 79 GLY A N 1
ATOM 676 C CA . GLY A 1 79 ? -6.433 2.275 0.761 1.00 71.06 79 GLY A CA 1
ATOM 677 C C . GLY A 1 79 ? -7.679 2.342 -0.106 1.00 71.06 79 GLY A C 1
ATOM 678 O O . GLY A 1 79 ? -8.580 1.526 0.051 1.00 71.06 79 GLY A O 1
ATOM 679 N N . ALA A 1 80 ? -7.796 3.371 -0.940 1.00 76.12 80 ALA A N 1
ATOM 680 C CA . ALA A 1 80 ? -9.091 3.800 -1.462 1.00 76.12 80 ALA A CA 1
AT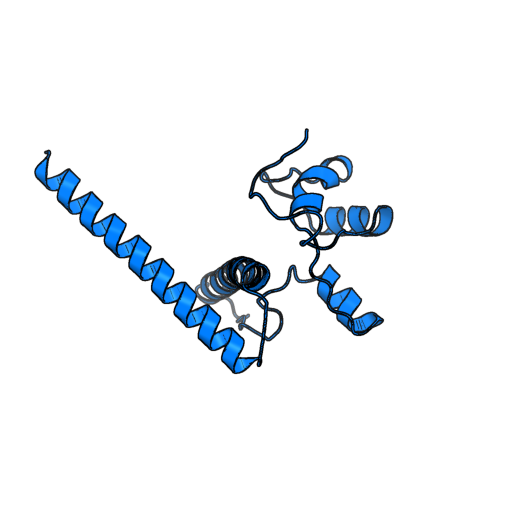OM 681 C C . ALA A 1 80 ? -9.526 3.043 -2.724 1.00 76.12 80 ALA A C 1
ATOM 683 O O . ALA A 1 80 ? -10.655 2.562 -2.781 1.00 76.12 80 ALA A O 1
ATOM 684 N N . ILE A 1 81 ? -8.640 2.914 -3.718 1.00 81.31 81 ILE A N 1
ATOM 685 C CA . ILE A 1 81 ? -8.989 2.294 -5.007 1.00 81.31 81 ILE A CA 1
ATOM 686 C C . ILE A 1 81 ? -9.090 0.775 -4.862 1.00 81.31 81 ILE A C 1
ATOM 688 O O . ILE A 1 81 ? -10.074 0.184 -5.293 1.00 81.31 81 ILE A O 1
ATOM 692 N N . GLU A 1 82 ? -8.130 0.147 -4.179 1.00 83.06 82 GLU A N 1
ATOM 693 C CA . GLU A 1 82 ? -8.170 -1.295 -3.898 1.00 83.06 82 GLU A CA 1
ATOM 694 C C . GLU A 1 82 ? -9.428 -1.675 -3.097 1.00 83.06 82 GLU A C 1
ATOM 696 O O . GLU A 1 82 ? -10.084 -2.669 -3.402 1.00 83.06 82 GLU A O 1
ATOM 701 N N . SER A 1 83 ? -9.832 -0.846 -2.122 1.00 81.31 83 SER A N 1
ATOM 702 C CA . SER A 1 83 ? -11.078 -1.073 -1.377 1.00 81.31 83 SER A CA 1
ATOM 703 C C . SER A 1 83 ? -12.327 -0.920 -2.243 1.00 81.31 83 SER A C 1
ATOM 705 O O . SER A 1 83 ? -13.306 -1.619 -1.997 1.00 81.31 83 SER A O 1
ATOM 707 N N . ALA A 1 84 ? -12.319 -0.028 -3.239 1.00 79.56 84 ALA A N 1
ATOM 708 C CA . ALA A 1 84 ? -13.444 0.127 -4.157 1.00 79.56 84 ALA A CA 1
ATOM 709 C C . ALA A 1 84 ? -13.650 -1.137 -5.009 1.00 79.56 84 ALA A C 1
ATOM 711 O O . ALA A 1 84 ? -14.773 -1.632 -5.064 1.00 79.56 84 ALA A O 1
ATOM 712 N N . TYR A 1 85 ? -12.575 -1.708 -5.569 1.00 80.19 85 TYR A N 1
ATOM 713 C CA . TYR A 1 85 ? -12.629 -3.008 -6.255 1.00 80.19 85 TYR A CA 1
ATOM 714 C C . TYR A 1 85 ? -13.156 -4.109 -5.324 1.00 80.19 85 TYR A C 1
ATOM 716 O O . TYR A 1 85 ? -14.146 -4.765 -5.637 1.00 80.19 85 TYR A O 1
ATOM 724 N N . GLY A 1 86 ? -12.609 -4.207 -4.107 1.00 82.19 86 GLY A N 1
ATOM 725 C CA . GLY A 1 86 ? -13.044 -5.210 -3.129 1.00 82.19 86 GLY A CA 1
ATOM 726 C C . GLY A 1 86 ? -14.518 -5.117 -2.720 1.00 82.19 86 GLY A C 1
ATOM 727 O O . GLY A 1 86 ? -15.090 -6.122 -2.298 1.00 82.19 86 GLY A O 1
ATOM 728 N N . ILE A 1 87 ? -15.138 -3.937 -2.827 1.00 81.00 87 ILE A N 1
ATOM 729 C CA . ILE A 1 87 ? -16.574 -3.739 -2.583 1.00 81.00 87 ILE A CA 1
ATOM 730 C C . ILE A 1 87 ? -17.410 -4.110 -3.814 1.00 81.00 87 ILE A C 1
ATOM 732 O O . ILE A 1 87 ? -18.482 -4.688 -3.645 1.00 81.00 87 ILE A O 1
ATOM 736 N N . ASP A 1 88 ? -16.949 -3.762 -5.016 1.00 79.94 88 ASP A N 1
ATOM 737 C CA . ASP A 1 88 ? -17.713 -3.914 -6.260 1.00 79.94 88 ASP A CA 1
ATOM 738 C C . ASP A 1 88 ? -17.699 -5.354 -6.794 1.00 79.94 88 ASP A C 1
ATOM 740 O O . ASP A 1 88 ? -18.755 -5.933 -7.052 1.00 79.94 88 ASP A O 1
ATOM 744 N N . ASP A 1 89 ? -16.516 -5.963 -6.906 1.00 83.81 89 ASP A N 1
ATOM 745 C CA . ASP A 1 89 ? -16.331 -7.264 -7.563 1.00 83.81 89 ASP A CA 1
ATOM 746 C C . ASP A 1 89 ? -15.850 -8.381 -6.617 1.00 83.81 89 ASP A C 1
ATOM 748 O O . ASP A 1 89 ? -15.796 -9.553 -7.000 1.00 83.81 89 ASP A O 1
ATOM 752 N N . GLY A 1 90 ? -15.538 -8.042 -5.360 1.00 78.00 90 GLY A N 1
ATOM 753 C CA . GLY A 1 90 ? -15.020 -8.976 -4.355 1.00 78.00 90 GLY A CA 1
ATOM 754 C C . GLY A 1 90 ? -13.559 -9.392 -4.573 1.00 78.00 90 GLY A C 1
ATOM 755 O O . GLY A 1 90 ? -13.031 -10.202 -3.806 1.00 78.00 90 GLY A O 1
ATOM 756 N N . SER A 1 91 ? -12.898 -8.843 -5.588 1.00 79.25 91 SER A N 1
ATOM 757 C CA . SER A 1 91 ? -11.474 -8.974 -5.858 1.00 79.25 91 SER A CA 1
ATOM 758 C C . SER A 1 91 ? -10.707 -7.837 -5.186 1.00 79.25 91 SER A C 1
ATOM 760 O O . SER A 1 91 ? -11.153 -6.696 -5.117 1.00 79.25 91 SER A O 1
ATOM 762 N N . LEU A 1 92 ? -9.535 -8.153 -4.643 1.00 75.62 92 LEU A N 1
ATOM 763 C CA . LEU A 1 92 ? -8.698 -7.178 -3.950 1.00 75.62 92 LEU A CA 1
ATOM 764 C C . LEU A 1 92 ? -7.358 -7.073 -4.683 1.00 75.62 92 LEU A C 1
ATOM 766 O O . LEU A 1 92 ? -6.382 -7.704 -4.263 1.00 75.62 92 LEU A O 1
ATOM 770 N N . PRO A 1 93 ? -7.315 -6.366 -5.828 1.00 82.50 93 PRO A N 1
ATOM 771 C CA . PRO A 1 93 ? -6.095 -6.249 -6.601 1.00 82.50 93 PRO A CA 1
ATOM 772 C C . PRO A 1 93 ? -5.036 -5.486 -5.808 1.00 82.50 93 PRO A C 1
ATOM 774 O O . PRO A 1 93 ? -5.333 -4.612 -4.999 1.00 82.50 93 PRO A O 1
ATOM 777 N N . ILE A 1 94 ? -3.788 -5.851 -6.074 1.00 84.25 94 ILE A N 1
ATOM 778 C CA . ILE A 1 94 ? -2.587 -5.222 -5.531 1.00 84.25 94 ILE A CA 1
ATOM 779 C C . ILE A 1 94 ? -2.144 -4.219 -6.582 1.00 84.25 94 ILE A C 1
ATOM 781 O O . ILE A 1 94 ? -1.591 -4.637 -7.596 1.00 84.25 94 ILE A O 1
ATOM 785 N N . LEU A 1 95 ? -2.472 -2.943 -6.427 1.00 89.38 95 LEU A N 1
ATOM 786 C CA . LEU A 1 95 ? -2.256 -1.947 -7.482 1.00 89.38 95 LEU A CA 1
ATOM 787 C C . LEU A 1 95 ? -0.844 -1.349 -7.412 1.00 89.38 95 LEU A C 1
ATOM 789 O O . LEU A 1 95 ? -0.203 -1.400 -6.372 1.00 89.38 95 LEU A O 1
ATOM 793 N N . SER A 1 96 ? -0.330 -0.834 -8.528 1.00 92.38 96 SER A N 1
ATOM 794 C CA . SER A 1 96 ? 1.021 -0.270 -8.599 1.00 92.38 96 SER A CA 1
ATOM 795 C C . SER A 1 96 ? 1.072 1.160 -8.064 1.00 92.38 96 SER A C 1
ATOM 797 O O . SER A 1 96 ? 0.546 2.086 -8.684 1.00 92.38 96 SER A O 1
ATOM 799 N N . GLU A 1 97 ? 1.781 1.384 -6.955 1.00 89.00 97 GLU A N 1
ATOM 800 C CA . GLU A 1 97 ? 2.122 2.745 -6.525 1.00 89.00 97 GLU A CA 1
ATOM 801 C C . GLU A 1 97 ? 3.075 3.426 -7.512 1.00 89.00 97 GLU A C 1
ATOM 803 O O . GLU A 1 97 ? 3.042 4.646 -7.673 1.00 89.00 97 GLU A O 1
ATOM 808 N N . GLN A 1 98 ? 3.945 2.650 -8.166 1.00 94.25 98 GLN A N 1
ATOM 809 C CA . GLN A 1 98 ? 4.974 3.187 -9.053 1.00 94.25 98 GLN A CA 1
ATOM 810 C C . GLN A 1 98 ? 4.382 3.837 -10.297 1.00 94.25 98 GLN A C 1
ATOM 812 O O . GLN A 1 98 ? 4.834 4.904 -10.700 1.00 94.25 98 GLN A O 1
ATOM 817 N N . GLU A 1 99 ? 3.354 3.222 -10.878 1.00 95.19 99 GLU A N 1
ATOM 818 C CA . GLU A 1 99 ? 2.639 3.788 -12.017 1.00 95.19 99 GLU A CA 1
ATOM 819 C C . GLU A 1 99 ? 2.040 5.158 -11.663 1.00 95.19 99 GLU A C 1
ATOM 821 O O . GLU A 1 99 ? 2.118 6.099 -12.449 1.00 95.19 99 GLU A O 1
ATOM 826 N N . ILE A 1 100 ? 1.519 5.318 -10.443 1.00 93.38 100 ILE A N 1
ATOM 827 C CA . ILE A 1 100 ? 1.021 6.611 -9.964 1.00 93.38 100 ILE A CA 1
ATOM 828 C C . ILE A 1 100 ? 2.178 7.611 -9.844 1.00 93.38 100 ILE A C 1
ATOM 830 O O . ILE A 1 100 ? 2.054 8.744 -10.310 1.00 93.38 100 ILE A O 1
ATOM 834 N N . VAL A 1 101 ? 3.303 7.210 -9.248 1.00 94.56 101 VAL A N 1
ATOM 835 C CA . VAL A 1 101 ? 4.485 8.077 -9.086 1.00 94.56 101 VAL A CA 1
ATOM 836 C C . VAL A 1 101 ? 5.040 8.555 -10.429 1.00 94.56 101 VAL A C 1
ATOM 838 O O . VAL A 1 101 ? 5.430 9.717 -10.529 1.00 94.56 101 VAL A O 1
ATOM 841 N N . ASP A 1 102 ? 5.061 7.690 -11.442 1.00 95.69 102 ASP A N 1
ATOM 842 C CA . ASP A 1 102 ? 5.685 7.977 -12.736 1.00 95.69 102 ASP A CA 1
ATOM 843 C C . ASP A 1 102 ? 4.740 8.625 -13.753 1.00 95.69 102 ASP A C 1
ATOM 845 O O . ASP A 1 102 ? 5.212 9.336 -14.634 1.00 95.69 102 ASP A O 1
ATOM 849 N N . CYS A 1 103 ? 3.431 8.363 -13.684 1.00 95.31 103 CYS A N 1
ATOM 850 C CA . CYS A 1 103 ? 2.519 8.664 -14.797 1.00 95.31 103 CYS A CA 1
ATOM 851 C C . CYS A 1 103 ? 1.348 9.587 -14.442 1.00 95.31 103 CYS A C 1
ATOM 853 O O . CYS A 1 103 ? 0.600 9.997 -15.331 1.00 95.31 103 CYS A O 1
ATOM 855 N N . SER A 1 104 ? 1.151 9.923 -13.164 1.00 95.38 104 SER A N 1
ATOM 856 C CA . SER A 1 104 ? 0.057 10.818 -12.755 1.00 95.38 104 SER A CA 1
ATOM 857 C C . SER A 1 104 ? 0.447 12.302 -12.717 1.00 95.38 104 SER A C 1
ATOM 859 O O . SER A 1 104 ? -0.333 13.146 -12.273 1.00 95.38 104 SER A O 1
ATOM 861 N N . ASP A 1 105 ? 1.637 12.649 -13.205 1.00 93.94 105 ASP A N 1
ATOM 862 C CA . ASP A 1 105 ? 2.139 14.022 -13.247 1.00 93.94 105 ASP A CA 1
ATOM 863 C C . ASP A 1 105 ? 1.325 14.923 -14.186 1.00 93.94 105 ASP A C 1
ATOM 865 O O . ASP A 1 105 ? 0.972 16.045 -13.822 1.00 93.94 105 ASP A O 1
ATOM 869 N N . ILE A 1 106 ? 0.896 14.394 -15.335 1.00 92.88 106 ILE A N 1
ATOM 870 C CA . ILE A 1 106 ? 0.001 15.083 -16.275 1.00 92.88 106 ILE A CA 1
ATOM 871 C C . ILE A 1 106 ? -1.371 15.398 -15.662 1.00 92.88 106 ILE A C 1
ATOM 873 O O . ILE A 1 106 ? -2.076 16.280 -16.152 1.00 92.88 106 ILE A O 1
ATOM 877 N N . PHE A 1 107 ? -1.747 14.693 -14.589 1.00 93.94 107 PHE A N 1
ATOM 878 C CA . PHE A 1 107 ? -2.969 14.935 -13.822 1.00 93.94 107 PHE A CA 1
ATOM 879 C C . PHE A 1 107 ? -2.751 15.909 -12.655 1.00 93.94 107 PHE A C 1
ATOM 881 O O . PHE A 1 107 ? -3.727 16.322 -12.039 1.00 93.94 107 PHE A O 1
ATOM 888 N N . GLY A 1 108 ? -1.509 16.320 -12.373 1.00 93.56 108 GLY A N 1
ATOM 889 C CA . GLY A 1 108 ? -1.177 17.316 -11.350 1.00 93.56 108 GLY A CA 1
ATOM 890 C C . GLY A 1 108 ? -0.461 16.774 -10.111 1.00 93.56 108 GLY A C 1
ATOM 891 O O . GLY A 1 108 ? -0.322 17.511 -9.134 1.00 93.56 108 GLY A O 1
ATOM 892 N N . ASN A 1 109 ? -0.014 15.514 -10.119 1.00 94.12 109 ASN A N 1
ATOM 893 C CA . ASN A 1 109 ? 0.878 14.985 -9.083 1.00 94.12 109 ASN A CA 1
ATOM 894 C C . ASN A 1 109 ? 2.353 15.289 -9.396 1.00 94.12 109 ASN A C 1
ATOM 896 O O . ASN A 1 109 ? 2.703 15.706 -10.494 1.00 94.12 109 ASN A O 1
ATOM 900 N N . PHE A 1 110 ? 3.238 15.085 -8.423 1.00 95.06 110 PHE A N 1
ATOM 901 C CA . PHE A 1 110 ? 4.657 15.449 -8.525 1.00 95.06 110 PHE A CA 1
ATOM 902 C C . PHE A 1 110 ? 5.577 14.280 -8.153 1.00 95.06 110 PHE A C 1
ATOM 904 O O . PHE A 1 110 ? 6.654 14.464 -7.581 1.00 95.06 110 PHE A O 1
ATOM 911 N N . GLY A 1 111 ? 5.147 13.052 -8.454 1.00 92.19 111 GLY A N 1
ATOM 912 C CA . GLY A 1 111 ? 5.866 11.834 -8.093 1.00 92.19 111 GLY A CA 1
ATOM 913 C C . GLY A 1 111 ? 6.223 11.807 -6.605 1.00 92.19 111 GLY A C 1
ATOM 914 O O . GLY A 1 111 ? 5.357 11.931 -5.740 1.00 92.19 111 GLY A O 1
ATOM 915 N N . CYS A 1 112 ? 7.514 11.686 -6.290 1.00 89.94 112 CYS A N 1
ATOM 916 C CA . CYS A 1 112 ? 7.997 11.669 -4.905 1.00 89.94 112 CYS A CA 1
ATOM 917 C C . CY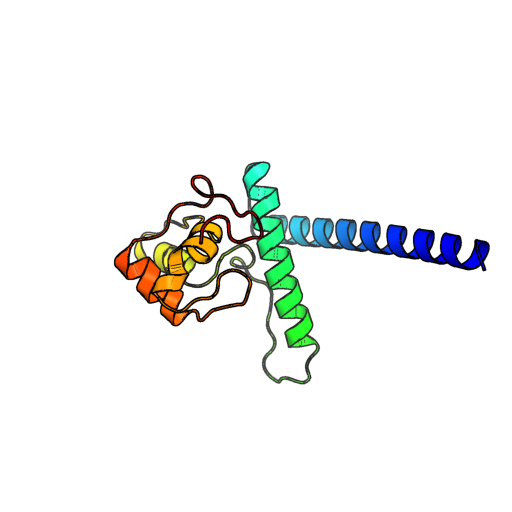S A 1 112 ? 7.939 13.031 -4.186 1.00 89.94 112 CYS A C 1
ATOM 919 O O . CYS A 1 112 ? 8.127 13.074 -2.972 1.00 89.94 112 CYS A O 1
ATOM 921 N N . GLU A 1 113 ? 7.696 14.137 -4.894 1.00 91.19 113 GLU A N 1
ATOM 922 C CA . GLU A 1 113 ? 7.533 15.468 -4.286 1.00 91.19 113 GLU A CA 1
ATOM 923 C C . GLU A 1 113 ? 6.118 15.675 -3.714 1.00 91.19 113 GLU A C 1
ATOM 925 O O . GLU A 1 113 ? 5.851 16.675 -3.047 1.00 91.19 113 GLU A O 1
ATOM 930 N N . GLY A 1 114 ? 5.225 14.702 -3.918 1.00 82.62 114 GLY A N 1
ATOM 931 C CA . GLY A 1 114 ? 3.877 14.675 -3.370 1.00 82.62 114 GLY A CA 1
ATOM 932 C C . GLY A 1 114 ? 2.801 14.711 -4.448 1.00 82.62 114 GLY A C 1
ATOM 933 O O . GLY A 1 114 ? 3.066 14.666 -5.647 1.00 82.62 114 GLY A O 1
ATOM 934 N N . GLY A 1 115 ? 1.552 14.777 -4.005 1.00 86.50 115 GLY A N 1
ATOM 935 C CA . GLY A 1 115 ? 0.394 14.731 -4.882 1.00 86.50 115 GLY A CA 1
ATOM 936 C C . GLY A 1 115 ? -0.906 14.728 -4.093 1.00 86.50 115 GLY A C 1
ATOM 937 O O . GLY A 1 115 ? -0.902 14.712 -2.859 1.00 86.50 115 GLY A O 1
ATOM 938 N N . TRP A 1 116 ? -2.014 14.734 -4.822 1.00 83.25 116 TRP A N 1
ATOM 939 C CA . TRP A 1 116 ? -3.362 14.755 -4.276 1.00 83.25 116 TRP A CA 1
ATOM 940 C C . TRP A 1 116 ? -4.139 13.531 -4.743 1.00 83.25 116 TRP A C 1
ATOM 942 O O . TRP A 1 116 ? -4.062 13.118 -5.901 1.00 83.25 116 TRP A O 1
ATOM 952 N N . LEU A 1 117 ? -4.913 12.947 -3.828 1.00 81.00 117 LEU A N 1
ATOM 953 C CA . LEU A 1 117 ? -5.662 11.724 -4.100 1.00 81.00 117 LEU A CA 1
ATOM 954 C C . LEU A 1 117 ? -6.714 11.928 -5.206 1.00 81.00 117 LEU A C 1
ATOM 956 O O . LEU A 1 117 ? -6.953 11.003 -5.977 1.00 81.00 117 LEU A O 1
ATOM 960 N N . GLU A 1 118 ? -7.291 13.131 -5.343 1.00 81.69 118 GLU A N 1
ATOM 961 C CA . GLU A 1 118 ? -8.209 13.440 -6.449 1.00 81.69 118 GLU A CA 1
ATOM 962 C C . GLU A 1 118 ? -7.585 13.211 -7.833 1.00 81.69 118 GLU A C 1
ATOM 964 O O . GLU A 1 118 ? -8.235 12.655 -8.715 1.00 81.69 118 GLU A O 1
ATOM 969 N N . TYR A 1 119 ? -6.309 13.555 -8.015 1.00 90.44 119 TYR A N 1
ATOM 970 C CA . TYR A 1 119 ? -5.608 13.386 -9.287 1.00 90.44 119 TYR A CA 1
ATOM 971 C C . TYR A 1 119 ? -5.263 11.926 -9.553 1.00 90.44 119 TYR A C 1
ATOM 973 O O . TYR A 1 119 ? -5.293 11.486 -10.699 1.00 90.44 119 TYR A O 1
ATOM 981 N N . VAL A 1 120 ? -5.016 11.147 -8.497 1.00 89.19 120 VAL A N 1
ATOM 982 C CA . VAL A 1 120 ? -4.867 9.691 -8.612 1.00 89.19 120 VAL A CA 1
ATOM 983 C C . VAL A 1 120 ? -6.179 9.048 -9.067 1.00 89.19 120 VAL A C 1
ATOM 985 O O . VAL A 1 120 ? -6.157 8.158 -9.914 1.00 89.19 120 VAL A O 1
ATOM 988 N N . PHE A 1 121 ? -7.330 9.508 -8.564 1.00 86.31 121 PHE A N 1
ATOM 989 C CA . PHE A 1 121 ? -8.627 9.002 -9.018 1.00 86.31 121 PHE A CA 1
ATOM 990 C C . PHE A 1 121 ? -8.922 9.364 -10.476 1.00 86.31 121 PHE A C 1
ATOM 992 O O . PHE A 1 121 ? -9.380 8.499 -11.221 1.00 86.31 121 PHE A O 1
ATOM 999 N N . GLU A 1 122 ? -8.638 10.594 -10.913 1.00 89.81 122 GLU A N 1
ATOM 1000 C CA . GLU A 1 122 ? -8.810 10.981 -12.322 1.00 89.81 122 GLU A CA 1
ATOM 1001 C C . GLU A 1 122 ? -7.856 10.213 -13.250 1.00 89.81 122 GLU A C 1
ATOM 1003 O O . GLU A 1 122 ? -8.275 9.735 -14.311 1.00 89.81 122 GLU A O 1
ATOM 1008 N N . PHE A 1 123 ? -6.606 10.007 -12.823 1.00 93.31 123 PHE A N 1
ATOM 1009 C CA . PHE A 1 123 ? -5.642 9.153 -13.515 1.00 93.31 123 PHE A CA 1
ATOM 1010 C C . PHE A 1 123 ? -6.171 7.722 -13.669 1.00 93.31 123 PHE A C 1
ATOM 1012 O O . PHE A 1 123 ? -6.267 7.223 -14.792 1.00 93.31 123 PHE A O 1
ATOM 1019 N N . ALA A 1 124 ? -6.580 7.090 -12.566 1.00 91.19 124 ALA A N 1
ATOM 1020 C CA . ALA A 1 124 ? -7.062 5.711 -12.548 1.00 91.19 124 ALA A CA 1
ATOM 1021 C C . ALA A 1 124 ? -8.374 5.533 -13.328 1.00 91.19 124 ALA A C 1
ATOM 1023 O O . ALA A 1 124 ? -8.571 4.521 -13.992 1.00 91.19 124 ALA A O 1
ATOM 1024 N N . LYS A 1 125 ? -9.270 6.523 -13.300 1.00 88.38 125 LYS A N 1
ATOM 1025 C CA . LYS A 1 125 ? -10.500 6.525 -14.104 1.00 88.38 125 LYS A CA 1
ATOM 1026 C C . LYS A 1 125 ? -10.206 6.590 -15.603 1.00 88.38 125 LYS A C 1
ATOM 1028 O O . LYS A 1 125 ? -10.949 6.016 -16.394 1.00 88.38 125 LYS A O 1
ATOM 1033 N N . THR A 1 126 ? -9.150 7.306 -15.985 1.00 92.50 126 THR A N 1
ATOM 1034 C CA . THR A 1 126 ? -8.775 7.506 -17.389 1.00 92.50 126 THR A CA 1
ATOM 1035 C C . THR A 1 126 ? -7.974 6.328 -17.943 1.00 92.50 126 THR A C 1
ATOM 1037 O O . THR A 1 126 ? -8.204 5.923 -19.079 1.00 92.50 126 THR A O 1
ATOM 1040 N N . ASN A 1 127 ? -7.057 5.770 -17.150 1.00 92.06 127 ASN A N 1
ATOM 1041 C CA . ASN A 1 127 ? -6.056 4.808 -17.626 1.00 92.06 127 ASN A CA 1
ATOM 1042 C C . ASN A 1 127 ? -6.211 3.401 -17.030 1.00 92.06 127 ASN A C 1
ATOM 1044 O O . ASN A 1 127 ? -5.636 2.449 -17.552 1.00 92.06 127 ASN A O 1
ATOM 1048 N N . GLY A 1 128 ? -6.994 3.249 -15.962 1.00 90.75 128 GLY A N 1
ATOM 1049 C CA . GLY A 1 128 ? -6.896 2.091 -15.079 1.00 90.75 128 GLY A CA 1
ATOM 1050 C C . GLY A 1 128 ? -5.646 2.160 -14.198 1.00 90.75 128 GLY A C 1
ATOM 1051 O O . GLY A 1 128 ? -4.962 3.180 -14.148 1.00 90.75 128 GLY A O 1
ATOM 1052 N N . LEU A 1 129 ? -5.381 1.070 -13.478 1.00 91.94 129 LEU A N 1
ATOM 1053 C CA . LEU A 1 129 ? -4.147 0.867 -12.723 1.00 91.94 129 LEU A CA 1
ATOM 1054 C C . LEU A 1 129 ? -3.651 -0.560 -12.934 1.00 91.94 129 LEU A C 1
ATOM 1056 O O . LEU A 1 129 ? -4.428 -1.519 -12.906 1.00 91.94 129 LEU A O 1
ATOM 1060 N N . LEU A 1 130 ? -2.348 -0.693 -13.126 1.00 93.94 130 LEU A N 1
ATOM 1061 C CA . LEU A 1 130 ? -1.642 -1.955 -13.211 1.00 93.94 130 LEU A CA 1
ATOM 1062 C C . LEU A 1 130 ? -1.560 -2.616 -11.841 1.00 93.94 130 LEU A C 1
ATOM 1064 O O . LEU A 1 130 ? -1.585 -1.972 -10.791 1.00 93.94 130 LEU A O 1
ATOM 1068 N N . ASN A 1 131 ? -1.394 -3.937 -11.862 1.00 89.19 131 ASN A N 1
ATOM 1069 C CA . ASN A 1 131 ? -1.007 -4.661 -10.665 1.00 89.19 131 ASN A CA 1
ATOM 1070 C C . ASN A 1 131 ? 0.465 -4.365 -10.326 1.00 89.19 131 ASN A C 1
ATOM 1072 O O . ASN A 1 131 ? 1.309 -4.285 -11.223 1.00 89.19 131 ASN A O 1
ATOM 1076 N N . GLN A 1 132 ? 0.788 -4.293 -9.037 1.00 86.81 132 GLN A N 1
ATOM 1077 C CA . GLN A 1 132 ? 2.143 -4.098 -8.520 1.00 86.81 132 GLN A CA 1
ATOM 1078 C C . GLN A 1 132 ? 3.160 -5.098 -9.088 1.00 86.81 132 GLN A C 1
ATOM 1080 O O . GLN A 1 132 ? 4.332 -4.776 -9.260 1.00 86.81 132 GLN A O 1
ATOM 1085 N N . SER A 1 133 ? 2.732 -6.318 -9.416 1.00 86.81 133 SER A N 1
ATOM 1086 C CA . SER A 1 133 ? 3.592 -7.324 -10.052 1.00 86.81 133 SER A CA 1
ATOM 1087 C C . SER A 1 133 ? 4.087 -6.928 -11.449 1.00 86.81 133 SER A C 1
ATOM 1089 O O . SER A 1 133 ? 5.191 -7.321 -11.823 1.00 86.81 133 SER A O 1
ATOM 1091 N N . PHE A 1 134 ? 3.316 -6.142 -12.207 1.00 93.50 134 PHE A N 1
ATOM 1092 C CA . PHE A 1 134 ? 3.709 -5.667 -13.538 1.00 93.50 134 PHE A CA 1
ATOM 1093 C C . PHE A 1 134 ? 4.567 -4.409 -13.480 1.00 93.50 134 PHE A C 1
ATOM 1095 O O . PHE A 1 134 ? 5.441 -4.234 -14.327 1.00 93.50 134 PHE A O 1
ATOM 1102 N N . TYR A 1 135 ? 4.331 -3.556 -12.483 1.00 93.38 135 TYR A N 1
ATOM 1103 C CA . TYR A 1 135 ? 5.071 -2.313 -12.312 1.00 93.38 135 TYR A CA 1
ATOM 1104 C C . TYR A 1 135 ? 5.440 -2.114 -10.833 1.00 93.38 135 TYR A C 1
ATOM 1106 O O . TYR A 1 135 ? 4.746 -1.402 -10.111 1.00 93.38 135 TYR A O 1
ATOM 1114 N N . PRO A 1 136 ? 6.528 -2.745 -10.359 1.00 89.69 136 PRO A N 1
ATOM 1115 C CA . PRO A 1 136 ? 6.900 -2.706 -8.949 1.00 89.69 136 PRO A CA 1
ATOM 1116 C C . PRO A 1 136 ? 7.376 -1.329 -8.484 1.00 89.69 136 PRO A C 1
ATOM 1118 O O . PRO A 1 136 ? 8.048 -0.608 -9.224 1.00 89.69 136 PRO A O 1
ATOM 1121 N N . TYR A 1 137 ? 7.120 -1.018 -7.215 1.00 87.69 137 TYR A N 1
ATOM 1122 C CA . TYR A 1 137 ? 7.637 0.179 -6.559 1.00 87.69 137 TYR A CA 1
ATOM 1123 C C . TYR A 1 137 ? 9.167 0.226 -6.476 1.00 87.69 137 TYR A C 1
ATOM 1125 O O . TYR A 1 137 ? 9.837 -0.756 -6.156 1.00 87.69 137 TYR A O 1
ATOM 1133 N N . THR A 1 138 ? 9.721 1.406 -6.751 1.00 89.81 138 THR A N 1
ATOM 1134 C CA . THR A 1 138 ? 11.165 1.682 -6.769 1.00 89.81 138 THR A CA 1
ATOM 1135 C C . THR A 1 138 ? 11.572 2.857 -5.882 1.00 89.81 138 THR A C 1
ATOM 1137 O O . THR A 1 138 ? 12.765 3.144 -5.763 1.00 89.81 138 THR A O 1
ATOM 1140 N N . GLY A 1 139 ? 10.611 3.546 -5.258 1.00 84.81 139 GLY A N 1
ATOM 1141 C CA . GLY A 1 139 ? 10.887 4.664 -4.351 1.00 84.81 139 GLY A CA 1
ATOM 1142 C C . GLY A 1 139 ? 11.455 5.915 -5.024 1.00 84.81 139 GLY A C 1
ATOM 1143 O O . GLY A 1 139 ? 12.011 6.773 -4.340 1.00 84.81 139 GLY A O 1
ATOM 1144 N N . LYS A 1 140 ? 11.362 6.017 -6.351 1.00 89.50 140 LYS A N 1
ATOM 1145 C CA . LYS A 1 140 ? 11.829 7.161 -7.140 1.00 89.50 140 LYS A CA 1
ATOM 1146 C C . LYS A 1 140 ? 11.019 7.281 -8.424 1.00 89.50 140 LYS A C 1
ATOM 1148 O O . LYS A 1 140 ? 10.432 6.304 -8.871 1.00 89.50 140 LYS A O 1
ATOM 1153 N N . VAL A 1 141 ? 11.062 8.458 -9.038 1.00 91.50 141 VAL A N 1
ATOM 1154 C CA . VAL A 1 141 ? 10.533 8.655 -10.390 1.00 91.50 141 VAL A CA 1
ATOM 1155 C C . VAL A 1 141 ? 11.476 7.985 -11.395 1.00 91.50 141 VAL A C 1
ATOM 1157 O O . VAL A 1 141 ? 12.685 8.242 -11.372 1.00 91.50 141 VAL A O 1
ATOM 1160 N N . LEU A 1 142 ? 10.950 7.111 -12.249 1.00 89.31 142 LEU A N 1
ATOM 1161 C CA . LEU A 1 142 ? 11.712 6.406 -13.284 1.00 89.31 142 LEU A CA 1
ATOM 1162 C C . LEU A 1 142 ? 11.698 7.135 -14.625 1.00 89.31 142 LEU A C 1
ATOM 1164 O O . LEU A 1 142 ? 12.679 7.048 -15.366 1.00 89.31 142 LEU A O 1
ATOM 1168 N N . PHE A 1 143 ? 10.625 7.868 -14.915 1.00 75.75 143 PHE A N 1
ATOM 1169 C CA . PHE A 1 143 ? 10.433 8.571 -16.179 1.00 75.75 143 PHE A CA 1
ATOM 1170 C C . PHE A 1 143 ? 9.965 10.007 -15.919 1.00 75.75 143 PHE A C 1
ATOM 1172 O O . PHE A 1 143 ? 9.112 10.242 -15.071 1.00 75.75 143 PHE A O 1
ATOM 1179 N N . LYS A 1 144 ? 10.575 10.961 -16.624 1.00 59.19 144 LYS A N 1
ATOM 1180 C CA . LYS A 1 144 ? 10.185 12.374 -16.701 1.00 59.19 144 LYS A CA 1
ATOM 1181 C C . LYS A 1 144 ? 10.188 12.793 -18.163 1.00 59.19 144 LYS A C 1
ATOM 1183 O O . LYS A 1 144 ? 11.061 12.274 -18.899 1.00 59.19 144 LYS A O 1
#

InterPro domains:
  IPR000668 Peptidase C1A, papain C-terminal [PF00112] (78-140)
  IPR013128 Peptidase C1A [PTHR12411] (78-139)
  IPR013201 Cathepsin propeptide inhibitor domain (I29) [PF08246] (27-77)
  IPR013201 Cathepsin propeptide inhibitor domain (I29) [SM00848] (27-77)
  IPR038765 Papain-like cysteine peptidase superfamily [SSF54001] (24-140)

Sequence (144 aa):
MKILLISVLVLISRQDKFDELYSDLKWMQYKLEYSLVFDEQEDQRRKEIFITNHRFIEEHNAKNSNLKLKMNKFGHLIGAIESAYGIDDGSLPILSEQEIVDCSDIFGNFGCEGGWLEYVFEFAKTNGLLNQSFYPYTGKVLFK

Radius of gyration: 18.32 Å; Cα contacts (8 Å, |Δi|>4): 127; chains: 1; bounding box: 56×33×39 Å

pLDDT: mean 85.95, std 7.71, range [58.59, 96.94]

Solvent-accessible surface area (backbone atoms only — not comparable to full-atom values): 8405 Å² total; per-residue (Å²): 117,72,67,63,52,54,56,51,52,57,52,50,61,50,50,55,54,48,55,51,55,50,51,51,53,52,46,54,51,51,31,63,76,65,72,58,86,65,56,76,72,53,41,58,52,35,42,54,40,25,52,53,47,50,51,52,37,52,61,51,50,73,39,98,56,93,69,73,67,74,91,53,94,58,37,51,54,89,56,64,64,40,49,50,42,37,69,76,74,68,46,72,66,56,61,26,64,32,55,51,36,43,64,24,43,92,56,70,28,51,35,85,83,40,69,52,71,70,31,52,50,54,39,35,73,74,72,50,77,55,43,27,89,82,39,60,73,75,94,63,65,85,58,133

Nearest PDB structures (foldseek):
  6czk-assembly1_A  TM=5.271E-01  e=3.779E-07  Homo sapiens
  5i4h-assembly1_A  TM=9.802E-01  e=1.383E-04  Homo sapiens
  3qt4-assembly1_A  TM=5.342E-01  e=7.034E-07  Tenebrio molitor
  2o6x-assembly1_A-2  TM=4.795E-01  e=1.226E-05  Fasciola hepatica
  3f75-assembly1_P  TM=9.717E-01  e=1.373E-02  Toxoplasma gondii RH

Secondary structure (DSSP, 8-state):
-HHHHHHHHHHHHHHHHHHHHHHHHHHHHHHHHHT----HHHHHHHHHHHHHHHHHHHHHHHSS-S------TTTTS-THHHHHHHHHTS----B-HHHHHHH-GGGT--GGG---HHHHHHHHHHH---BTTTS---SS----

Foldseek 3Di:
DVVVVVVVVVVVVVVVVVVVVVLVVVLVVLCVVLVDDDPPVLSVLLSVQLVVLVVVQVVVQVDPDPDHDDDDPCSSAPPDPQVVCCVPPVDRAAFAPLCCLAPLVVLPANRLVGDDVVSVVVVCVVPNTDGCVVPPDDSDHPHD